Protein AF-X0TW97-F1 (afdb_monomer)

Secondary structure (DSSP, 8-state):
----HHHHHHHHHHHHHHHHHHTT-TTTHHHHHHHHHHHS-HHHHHHHHHHHHHHHHHHHHHHHGGG--HHHHHHHHHHHHHHHHHHHHHHHHS-HHHHHHHHHHHHHHHHHHHHHHHHHHHTT--

pLDDT: mean 83.31, std 9.29, range [46.22, 94.56]

InterPro domains:
  IPR002781 Transmembrane protein TauE-like, transmembrane domain [PF01925] (13-117)

Solvent-accessible surface area (backbone atoms only — not comparable to full-atom values): 7123 Å² total; per-residue (Å²): 132,86,75,49,74,68,45,54,51,48,52,52,53,39,52,53,46,53,48,46,39,72,74,68,47,80,70,44,63,72,54,41,54,56,54,37,43,73,66,29,61,40,62,57,25,54,61,57,48,50,59,52,52,50,50,46,50,50,50,51,48,65,76,47,51,92,77,58,60,63,70,58,56,60,65,46,44,77,64,46,50,58,52,52,53,51,50,48,55,52,59,67,74,49,55,58,68,61,46,36,51,51,49,51,51,51,52,52,50,50,50,51,49,50,54,50,49,54,58,52,54,59,65,76,79,108

Radius of gyration: 17.3 Å; Cα contacts (8 Å, |Δi|>4): 55; chains: 1; bounding box: 39×46×39 Å

Mean predicted aligned error: 7.56 Å

Sequence (126 aa):
MDLDTVQIIQVTIAAILVGFSKTGVTGLGLIIVPLMASAFPAKASTGVLLPMLLFADLFAVGRYRRYTQWRLLGRLFPWVVPGIVLGYFALWRLPSERLAWLLAVMVLGLVVLRVVMARAGERIEA

Foldseek 3Di:
DPQPPLLVVLVVVLLVLLLVCLVPPPPSVLVSQVSLCVSDQLLVSVVSVVVSNVVSVVVVCVVVVVPDDVVVVVVCVVVVVVVVVVVVVVSVPDDSVVSSVVSVVVSVVVVVVVVVVVVVVVVVVD

Structure (mmCIF, N/CA/C/O backbone):
data_AF-X0TW97-F1
#
_entry.id   AF-X0TW97-F1
#
loop_
_atom_site.group_PDB
_atom_site.id
_atom_site.type_symbol
_atom_site.label_atom_id
_atom_site.label_alt_id
_atom_site.label_comp_id
_atom_site.label_asym_id
_atom_site.label_entity_id
_atom_site.label_seq_id
_atom_site.pdbx_PDB_ins_code
_atom_site.Cartn_x
_atom_site.Cartn_y
_atom_site.Cartn_z
_atom_site.occupancy
_atom_site.B_iso_or_equiv
_atom_site.auth_seq_id
_atom_site.auth_comp_id
_atom_site.auth_asym_id
_atom_site.auth_atom_id
_atom_site.pdbx_PDB_model_num
ATOM 1 N N . MET A 1 1 ? 4.590 -21.187 -14.712 1.00 49.09 1 MET A N 1
ATOM 2 C CA . MET A 1 1 ? 5.052 -19.984 -13.996 1.00 49.09 1 MET A CA 1
ATOM 3 C C . MET A 1 1 ? 6.032 -20.482 -12.965 1.00 49.09 1 MET A C 1
ATOM 5 O O . MET A 1 1 ? 5.595 -20.940 -11.917 1.00 49.09 1 MET A O 1
ATOM 9 N N . ASP A 1 2 ? 7.317 -20.491 -13.300 1.00 52.44 2 ASP A N 1
ATOM 10 C CA . ASP A 1 2 ? 8.354 -20.835 -12.333 1.00 52.44 2 ASP A CA 1
ATOM 11 C C . ASP A 1 2 ? 8.528 -19.615 -11.432 1.00 52.44 2 ASP A C 1
ATOM 13 O O . ASP A 1 2 ? 9.186 -18.642 -11.796 1.00 52.44 2 ASP A O 1
ATOM 17 N N . LEU A 1 3 ? 7.795 -19.604 -10.317 1.00 63.03 3 LEU A N 1
ATOM 18 C CA . LEU A 1 3 ? 7.977 -18.593 -9.285 1.00 63.03 3 LEU A CA 1
ATOM 19 C C . LEU A 1 3 ? 9.346 -18.845 -8.668 1.00 63.03 3 LEU A C 1
ATOM 21 O O . LEU A 1 3 ? 9.548 -19.841 -7.974 1.00 63.03 3 LEU A O 1
ATOM 25 N N . ASP A 1 4 ? 10.280 -17.949 -8.957 1.00 79.81 4 ASP A N 1
ATOM 26 C CA . ASP A 1 4 ? 11.603 -17.994 -8.361 1.00 79.81 4 ASP A CA 1
ATOM 27 C C . ASP A 1 4 ? 11.494 -17.846 -6.832 1.00 79.81 4 ASP A C 1
ATOM 29 O O . ASP A 1 4 ? 10.587 -17.188 -6.308 1.00 79.81 4 ASP A O 1
ATOM 33 N N . THR A 1 5 ? 12.426 -18.447 -6.094 1.00 83.06 5 THR A N 1
ATOM 34 C CA . THR A 1 5 ? 12.405 -18.467 -4.618 1.00 83.06 5 THR A CA 1
ATOM 35 C C . THR A 1 5 ? 12.378 -17.041 -4.055 1.00 83.06 5 THR A C 1
ATOM 37 O O . THR A 1 5 ? 11.709 -16.758 -3.058 1.00 83.06 5 THR A O 1
ATOM 40 N N . VAL A 1 6 ? 13.034 -16.110 -4.754 1.00 82.81 6 VAL A N 1
ATOM 41 C CA . VAL A 1 6 ? 13.051 -14.678 -4.437 1.00 82.81 6 VAL A CA 1
ATOM 42 C C . VAL A 1 6 ? 11.652 -14.057 -4.505 1.00 82.81 6 VAL A C 1
ATOM 44 O O . VAL A 1 6 ? 11.273 -13.313 -3.600 1.00 82.81 6 VAL A O 1
ATOM 47 N N . GLN A 1 7 ? 10.847 -14.397 -5.516 1.00 82.75 7 GLN A N 1
ATOM 48 C CA . GLN A 1 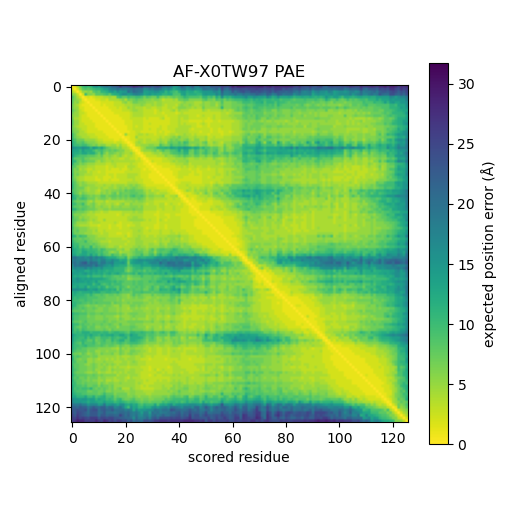7 ? 9.490 -13.859 -5.669 1.00 82.75 7 GLN A CA 1
ATOM 49 C C . GLN A 1 7 ? 8.567 -14.341 -4.548 1.00 82.75 7 GLN A C 1
ATOM 51 O O . GLN A 1 7 ? 7.780 -13.560 -4.015 1.00 82.75 7 GLN A O 1
ATOM 56 N N . ILE A 1 8 ? 8.689 -15.607 -4.139 1.00 86.19 8 ILE A N 1
ATOM 57 C CA . ILE A 1 8 ? 7.903 -16.167 -3.029 1.00 86.19 8 ILE A CA 1
ATOM 58 C C . ILE A 1 8 ? 8.215 -15.427 -1.725 1.00 86.19 8 ILE A C 1
ATOM 60 O O . ILE A 1 8 ? 7.299 -15.062 -0.983 1.00 86.19 8 ILE A O 1
ATOM 64 N N . ILE A 1 9 ? 9.496 -15.153 -1.466 1.00 87.44 9 ILE A N 1
ATOM 65 C CA . ILE A 1 9 ? 9.924 -14.387 -0.291 1.00 87.44 9 ILE A CA 1
ATOM 66 C C . ILE A 1 9 ? 9.353 -12.964 -0.346 1.00 87.44 9 ILE A C 1
ATOM 68 O O . ILE A 1 9 ? 8.755 -12.510 0.630 1.00 87.44 9 ILE A O 1
ATOM 72 N N . GLN A 1 10 ? 9.462 -12.280 -1.489 1.00 86.12 10 GLN A N 1
ATOM 73 C CA . GLN A 1 10 ? 8.932 -10.923 -1.672 1.00 86.12 10 GLN A CA 1
ATOM 74 C C . GLN A 1 10 ? 7.416 -10.856 -1.443 1.00 86.12 10 GLN A C 1
ATOM 76 O O . GLN A 1 10 ? 6.950 -9.994 -0.697 1.00 86.12 10 GLN A O 1
ATOM 81 N N . VAL A 1 11 ? 6.650 -11.789 -2.018 1.00 88.00 11 VAL A N 1
ATOM 82 C CA . VAL A 1 11 ? 5.189 -11.862 -1.846 1.00 88.00 11 VAL A CA 1
ATOM 83 C C . VAL A 1 11 ? 4.814 -12.162 -0.399 1.00 88.00 11 VAL A C 1
ATOM 85 O O . VAL A 1 11 ? 3.881 -11.560 0.128 1.00 88.00 11 VAL A O 1
ATOM 88 N N . THR A 1 12 ? 5.543 -13.058 0.267 1.00 88.06 12 THR A N 1
ATOM 89 C CA . THR A 1 12 ? 5.283 -13.407 1.672 1.00 88.06 12 THR A CA 1
ATOM 90 C C . THR A 1 12 ? 5.525 -12.211 2.590 1.00 88.06 12 THR A C 1
ATOM 92 O O . THR A 1 12 ? 4.689 -11.896 3.437 1.00 88.06 12 THR A O 1
ATOM 95 N N . ILE A 1 13 ? 6.629 -11.486 2.387 1.00 90.06 13 ILE A N 1
ATOM 96 C CA . ILE A 1 13 ? 6.919 -10.251 3.125 1.00 90.06 13 ILE A CA 1
ATOM 97 C C . ILE A 1 13 ? 5.835 -9.206 2.847 1.00 90.06 13 ILE A C 1
ATOM 99 O O . ILE A 1 13 ? 5.302 -8.610 3.784 1.00 90.06 13 ILE A O 1
ATOM 103 N N . ALA A 1 14 ? 5.452 -9.020 1.581 1.00 89.12 14 ALA A N 1
ATOM 104 C CA . ALA A 1 14 ? 4.378 -8.107 1.212 1.00 89.12 14 ALA A CA 1
ATOM 105 C C . ALA A 1 14 ? 3.046 -8.481 1.887 1.00 89.12 14 ALA A C 1
ATOM 107 O O . ALA A 1 14 ? 2.364 -7.590 2.384 1.00 89.12 14 ALA A O 1
ATOM 108 N N . ALA A 1 15 ? 2.714 -9.772 1.998 1.00 87.88 15 ALA A N 1
ATOM 109 C CA . ALA A 1 15 ? 1.518 -10.266 2.689 1.00 87.88 15 ALA A CA 1
ATOM 110 C C . ALA A 1 15 ? 1.458 -9.832 4.145 1.00 87.88 15 ALA A C 1
ATOM 112 O O . ALA A 1 15 ? 0.450 -9.296 4.613 1.00 87.88 15 ALA A O 1
ATOM 113 N N . ILE A 1 16 ? 2.567 -10.038 4.847 1.00 87.88 16 ILE A N 1
ATOM 114 C CA . ILE A 1 16 ? 2.696 -9.683 6.252 1.00 87.88 16 ILE A CA 1
ATOM 115 C C . ILE A 1 16 ? 2.568 -8.163 6.406 1.00 87.88 16 ILE A C 1
ATOM 117 O O . ILE A 1 16 ? 1.772 -7.686 7.218 1.00 87.88 16 ILE A O 1
ATOM 121 N N . LEU A 1 17 ? 3.28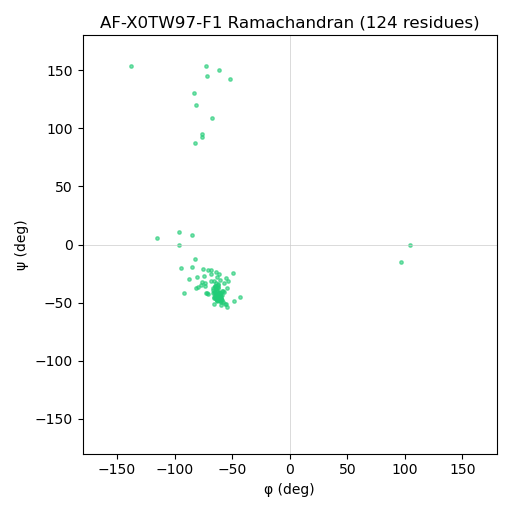2 -7.394 5.579 1.00 88.31 17 LEU A N 1
ATOM 122 C CA . LEU A 1 17 ? 3.237 -5.932 5.601 1.00 88.31 17 LEU A CA 1
ATOM 123 C C . LEU A 1 17 ? 1.845 -5.376 5.271 1.00 88.31 17 LEU A C 1
ATOM 125 O O . LEU A 1 17 ? 1.425 -4.401 5.892 1.00 88.31 17 LEU A O 1
ATOM 129 N N . VAL A 1 18 ? 1.108 -5.986 4.338 1.00 88.31 18 VAL A N 1
ATOM 130 C CA . VAL A 1 18 ? -0.281 -5.607 4.031 1.00 88.31 18 VAL A CA 1
ATOM 131 C C . VAL A 1 18 ? -1.177 -5.802 5.252 1.00 88.31 18 VAL A C 1
ATOM 133 O O . VAL A 1 18 ? -1.953 -4.902 5.581 1.00 88.31 18 VAL A O 1
ATOM 136 N N . GLY A 1 19 ? -1.024 -6.919 5.970 1.00 85.19 19 GLY A N 1
ATOM 137 C CA . GLY A 1 19 ? -1.715 -7.150 7.239 1.00 85.19 19 GLY A CA 1
ATOM 138 C C . GLY A 1 19 ? -1.452 -6.027 8.248 1.00 85.19 19 GLY A C 1
ATOM 139 O O . GLY A 1 19 ? -2.397 -5.408 8.739 1.00 85.19 19 GLY A O 1
ATOM 140 N N . PHE A 1 20 ? -0.180 -5.685 8.481 1.00 86.31 20 PHE A N 1
ATOM 141 C CA . PHE A 1 20 ? 0.203 -4.578 9.370 1.00 86.31 20 PHE A CA 1
ATOM 142 C C . PHE A 1 20 ? -0.299 -3.206 8.891 1.00 86.31 20 PHE A C 1
ATOM 144 O O . PHE A 1 20 ? -0.684 -2.355 9.698 1.00 86.31 20 PHE A O 1
ATOM 151 N N . SER A 1 21 ? -0.350 -2.979 7.577 1.00 85.69 21 SER A N 1
ATOM 152 C CA . SER A 1 21 ? -0.869 -1.730 7.013 1.00 85.69 21 SER A CA 1
ATOM 153 C C . SER A 1 21 ? -2.349 -1.528 7.344 1.00 85.69 21 SER A C 1
ATOM 155 O O . SER A 1 21 ? -2.803 -0.386 7.420 1.00 85.69 21 SER A O 1
ATOM 157 N N . LYS A 1 22 ? -3.107 -2.614 7.549 1.00 81.69 22 LYS A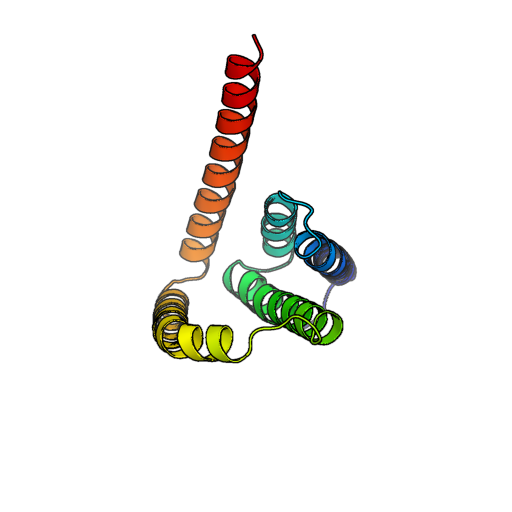 N 1
ATOM 158 C CA . LYS A 1 22 ? -4.519 -2.573 7.950 1.00 81.69 22 LYS A CA 1
ATOM 159 C C . LYS A 1 22 ? -4.729 -2.443 9.459 1.00 81.69 22 LYS A C 1
ATOM 161 O O . LYS A 1 22 ? -5.793 -1.980 9.864 1.00 81.69 22 LYS A O 1
ATOM 166 N N . THR A 1 23 ? -3.731 -2.765 10.286 1.00 78.75 23 THR A N 1
ATOM 167 C CA . THR A 1 23 ? -3.802 -2.637 11.756 1.00 78.75 23 THR A CA 1
ATOM 168 C C . THR A 1 23 ? -3.451 -1.236 12.274 1.00 78.75 23 THR A C 1
ATOM 170 O O . THR A 1 23 ? -3.337 -1.049 13.480 1.00 78.75 23 THR A O 1
ATOM 173 N N . GLY A 1 24 ? -3.291 -0.243 11.390 1.00 70.00 24 GLY A N 1
ATOM 174 C CA . GLY A 1 24 ? -3.074 1.162 11.765 1.00 70.00 24 GLY A CA 1
ATOM 175 C C . GLY A 1 24 ? -1.640 1.665 11.596 1.00 70.00 24 GLY A C 1
ATOM 176 O O . GLY A 1 24 ? -1.383 2.844 11.831 1.00 70.00 24 GLY A O 1
ATOM 177 N N . VAL A 1 25 ? -0.708 0.820 11.135 1.00 79.50 25 VAL A N 1
ATOM 178 C CA . VAL A 1 25 ? 0.657 1.261 10.815 1.00 79.50 25 VAL A CA 1
ATOM 179 C C . VAL A 1 25 ? 0.636 2.011 9.484 1.00 79.50 25 VAL A C 1
ATOM 181 O O . VAL A 1 25 ? 0.669 1.424 8.400 1.00 79.50 25 VAL A O 1
ATOM 184 N N . THR A 1 26 ? 0.538 3.338 9.556 1.00 73.62 26 THR A N 1
ATOM 185 C CA . THR A 1 26 ? 0.509 4.168 8.347 1.00 73.62 26 THR A CA 1
ATOM 186 C C . THR A 1 26 ? 1.883 4.204 7.672 1.00 73.62 26 THR A C 1
ATOM 188 O O . THR A 1 26 ? 2.917 4.213 8.330 1.00 73.62 26 THR A O 1
ATOM 191 N N . GLY A 1 27 ? 1.909 4.251 6.338 1.00 76.25 27 GLY A N 1
ATOM 192 C CA . GLY A 1 27 ? 3.151 4.370 5.561 1.00 76.25 27 GLY A CA 1
ATOM 193 C C . GLY A 1 27 ? 3.725 3.055 5.029 1.00 76.25 27 GLY A C 1
ATOM 194 O O . GLY A 1 27 ? 4.491 3.108 4.074 1.00 76.25 27 GLY A O 1
ATOM 195 N N . LEU A 1 28 ? 3.286 1.890 5.519 1.00 85.00 28 LEU A N 1
ATOM 196 C CA . LEU A 1 28 ? 3.737 0.593 4.986 1.00 85.00 28 LEU A CA 1
ATOM 197 C C . LEU A 1 28 ? 3.407 0.400 3.498 1.00 85.00 28 LEU A C 1
ATOM 199 O O . LEU A 1 28 ? 4.186 -0.210 2.768 1.00 85.00 28 LEU A O 1
ATOM 203 N N . GLY A 1 29 ? 2.312 0.995 3.015 1.00 82.25 29 GLY A N 1
ATOM 204 C CA . GLY A 1 29 ? 1.956 1.001 1.591 1.00 82.25 29 GLY A CA 1
ATOM 205 C C . GLY A 1 29 ? 3.051 1.557 0.667 1.00 82.25 29 GLY A C 1
ATOM 206 O O . GLY A 1 29 ? 3.172 1.097 -0.465 1.00 82.25 29 GLY A O 1
ATOM 207 N N . LEU A 1 30 ? 3.895 2.478 1.154 1.00 83.81 30 LEU A N 1
ATOM 208 C CA . LEU A 1 30 ? 5.026 3.023 0.387 1.00 83.81 30 LEU A CA 1
ATOM 209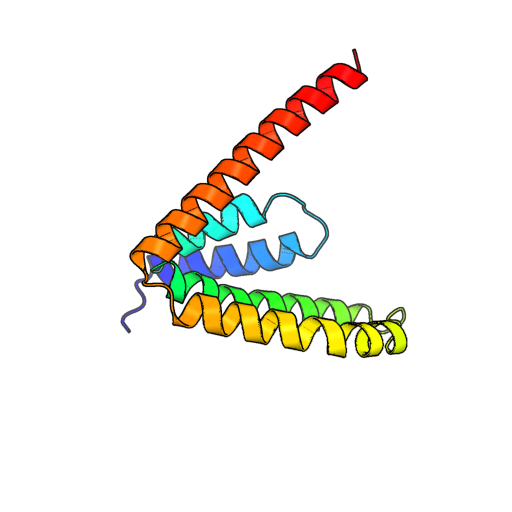 C C . LEU A 1 30 ? 6.132 2.000 0.140 1.00 83.81 30 LEU A C 1
ATOM 211 O O . LEU A 1 30 ? 6.878 2.144 -0.820 1.00 83.81 30 LEU A O 1
ATOM 215 N N . ILE A 1 31 ? 6.240 0.990 1.001 1.00 87.19 31 ILE A N 1
ATOM 216 C CA . ILE A 1 31 ? 7.233 -0.082 0.891 1.00 87.19 31 ILE A CA 1
ATOM 217 C C . ILE A 1 31 ? 6.644 -1.248 0.091 1.00 87.19 31 ILE A C 1
ATOM 219 O O . ILE A 1 31 ? 7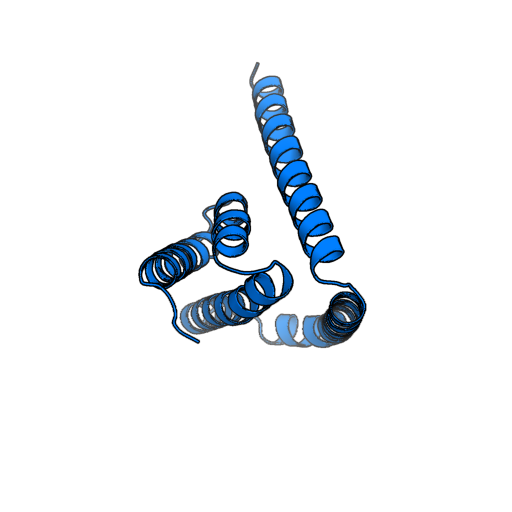.303 -1.798 -0.787 1.00 87.19 31 ILE A O 1
ATOM 223 N N . ILE A 1 32 ? 5.378 -1.588 0.352 1.00 88.62 32 ILE A N 1
ATOM 224 C CA . ILE A 1 32 ? 4.678 -2.715 -0.280 1.00 88.62 32 ILE A CA 1
ATOM 225 C C . ILE A 1 32 ? 4.583 -2.540 -1.803 1.00 88.62 32 ILE A C 1
ATOM 227 O O . ILE A 1 32 ? 4.829 -3.490 -2.546 1.00 88.62 32 ILE A O 1
ATOM 231 N N . VAL A 1 33 ? 4.232 -1.339 -2.279 1.00 86.31 33 VAL A N 1
ATOM 232 C CA . VAL A 1 33 ? 3.987 -1.100 -3.712 1.00 86.31 33 VAL A CA 1
ATOM 233 C C . VAL A 1 33 ? 5.264 -1.268 -4.555 1.00 86.31 33 VAL A C 1
ATOM 235 O O . VAL A 1 33 ? 5.223 -2.047 -5.509 1.00 86.31 33 VAL A O 1
ATOM 238 N N . PRO A 1 34 ? 6.411 -0.639 -4.223 1.00 86.62 34 PRO A N 1
ATOM 239 C CA . PRO A 1 34 ? 7.670 -0.868 -4.937 1.00 86.62 34 PRO A CA 1
ATOM 240 C C . PRO A 1 34 ? 8.194 -2.297 -4.809 1.00 86.62 34 PRO A C 1
ATOM 242 O O . PRO A 1 34 ? 8.692 -2.840 -5.790 1.00 86.62 34 PRO A O 1
ATOM 245 N N . LEU A 1 35 ? 8.054 -2.922 -3.632 1.00 87.62 35 LEU A N 1
ATOM 246 C CA . LEU A 1 35 ? 8.486 -4.305 -3.406 1.00 87.62 35 LEU A CA 1
ATOM 247 C C . LEU A 1 35 ? 7.751 -5.285 -4.330 1.00 87.62 35 LEU A C 1
ATOM 249 O O . LEU A 1 35 ? 8.356 -6.184 -4.902 1.00 87.62 35 LEU A O 1
ATOM 253 N N . MET A 1 36 ? 6.446 -5.099 -4.517 1.00 87.31 36 MET A N 1
ATOM 254 C CA . MET A 1 36 ? 5.669 -5.939 -5.429 1.00 87.31 36 MET A CA 1
ATOM 255 C C . MET A 1 36 ? 5.910 -5.582 -6.900 1.00 87.31 36 MET A C 1
ATOM 257 O O . MET A 1 36 ? 5.855 -6.455 -7.762 1.00 87.31 36 MET A O 1
ATOM 261 N N . ALA A 1 37 ? 6.176 -4.308 -7.206 1.00 85.75 37 ALA A N 1
ATOM 262 C CA . ALA A 1 37 ? 6.521 -3.861 -8.557 1.00 85.75 37 ALA A CA 1
ATOM 263 C C . ALA A 1 37 ? 7.923 -4.311 -9.016 1.00 85.75 37 ALA A C 1
ATOM 265 O O . ALA A 1 37 ? 8.161 -4.378 -10.218 1.00 85.75 37 ALA A O 1
ATOM 266 N N . SER A 1 38 ? 8.841 -4.627 -8.094 1.00 83.38 38 SER A N 1
ATOM 267 C CA . SER A 1 38 ? 10.130 -5.245 -8.435 1.00 83.38 38 SER A CA 1
ATOM 268 C C . SER A 1 38 ? 10.016 -6.755 -8.663 1.00 83.38 38 SER A C 1
ATOM 270 O O . SER A 1 38 ? 10.783 -7.307 -9.447 1.00 83.38 38 SER A O 1
ATOM 272 N N . ALA A 1 39 ? 9.041 -7.412 -8.026 1.00 82.75 39 ALA A N 1
ATOM 273 C CA . ALA A 1 39 ? 8.764 -8.838 -8.193 1.00 82.75 39 ALA A CA 1
ATOM 274 C C . ALA A 1 39 ? 7.969 -9.153 -9.476 1.00 82.75 39 ALA A C 1
ATOM 276 O O . ALA A 1 39 ? 8.196 -10.179 -10.117 1.00 82.75 39 ALA A O 1
ATOM 277 N N . PHE A 1 40 ? 7.031 -8.276 -9.856 1.00 83.12 40 PHE A N 1
ATOM 278 C CA . PHE A 1 40 ? 6.125 -8.476 -10.990 1.00 83.12 40 PHE A CA 1
ATOM 279 C C . PHE A 1 40 ? 5.951 -7.202 -11.823 1.00 83.12 40 PHE A C 1
ATOM 281 O O . PHE A 1 40 ? 5.974 -6.100 -11.272 1.00 83.12 40 PHE A O 1
ATOM 288 N N . PRO A 1 41 ? 5.628 -7.321 -13.128 1.00 82.00 41 PRO A N 1
ATOM 289 C CA . PRO A 1 41 ? 5.172 -6.184 -13.921 1.00 82.00 41 PRO A CA 1
ATOM 290 C C . PRO A 1 41 ? 4.016 -5.454 -13.227 1.00 82.00 41 PRO A C 1
ATOM 292 O O . PRO A 1 41 ? 3.127 -6.098 -12.671 1.00 82.00 41 PRO A O 1
ATOM 295 N N . ALA A 1 42 ? 3.980 -4.122 -13.318 1.00 79.62 42 ALA A N 1
ATOM 296 C CA . ALA A 1 42 ? 3.019 -3.257 -12.620 1.00 79.62 42 ALA A CA 1
ATOM 297 C C . ALA A 1 42 ? 1.566 -3.772 -12.635 1.00 79.62 42 ALA A C 1
ATOM 299 O O . ALA A 1 42 ? 0.906 -3.824 -11.598 1.00 79.62 42 ALA A O 1
ATOM 300 N N . LYS A 1 43 ? 1.085 -4.222 -13.801 1.00 80.88 43 LYS A N 1
ATOM 301 C CA . LYS A 1 43 ? -0.281 -4.742 -13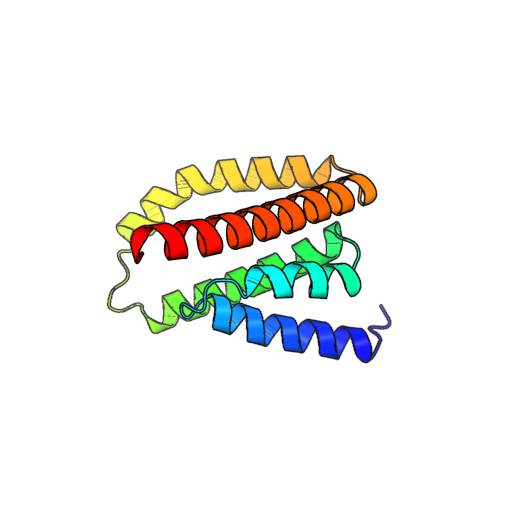.970 1.00 80.88 43 LYS A CA 1
ATOM 302 C C . LYS A 1 43 ? -0.525 -6.038 -13.191 1.00 80.88 43 LYS A C 1
ATOM 304 O O . LYS A 1 43 ? -1.580 -6.192 -12.582 1.00 80.88 43 LYS A O 1
ATOM 309 N N . ALA A 1 44 ? 0.450 -6.946 -13.187 1.00 84.06 44 ALA A N 1
ATOM 310 C CA . ALA A 1 44 ? 0.384 -8.200 -12.440 1.00 84.06 44 ALA A CA 1
ATOM 311 C C . ALA A 1 44 ? 0.543 -7.962 -10.929 1.00 84.06 44 ALA A C 1
ATOM 313 O O . ALA A 1 44 ? -0.227 -8.509 -10.146 1.00 84.06 44 ALA A O 1
ATOM 314 N N . SER A 1 45 ? 1.460 -7.074 -10.531 1.00 84.31 45 SER A N 1
ATOM 315 C CA . SER A 1 45 ? 1.673 -6.658 -9.138 1.00 84.31 45 SER A CA 1
ATOM 316 C C . SER A 1 45 ? 0.378 -6.150 -8.490 1.00 84.31 45 SER A C 1
ATOM 318 O O . SER A 1 45 ? -0.064 -6.695 -7.477 1.00 84.31 45 SER A O 1
ATOM 320 N N . THR A 1 46 ? -0.304 -5.180 -9.118 1.00 84.94 46 THR A N 1
ATOM 321 C CA . THR A 1 46 ? -1.594 -4.673 -8.617 1.00 84.94 46 THR A CA 1
ATOM 322 C C . THR A 1 46 ? -2.672 -5.762 -8.601 1.00 84.94 46 THR A C 1
ATOM 324 O O . THR A 1 46 ? -3.467 -5.824 -7.665 1.00 84.94 46 THR A O 1
ATOM 327 N N . GLY A 1 47 ? -2.674 -6.652 -9.599 1.00 85.94 47 GLY A N 1
ATOM 328 C CA . GLY A 1 47 ? -3.603 -7.780 -9.675 1.00 85.94 47 GLY A CA 1
ATOM 329 C C . GLY A 1 47 ? -3.468 -8.779 -8.522 1.00 85.94 47 GLY A C 1
ATOM 330 O O . GLY A 1 47 ? -4.480 -9.312 -8.083 1.00 85.94 47 GLY A O 1
ATOM 331 N N . VAL A 1 48 ? -2.257 -9.001 -7.998 1.00 87.94 48 VAL A N 1
ATOM 332 C CA . VAL A 1 48 ? -2.010 -9.867 -6.826 1.00 87.94 48 VAL A CA 1
ATOM 333 C C . VAL A 1 48 ? -2.284 -9.128 -5.510 1.00 87.94 48 VAL A C 1
ATOM 335 O O . VAL A 1 48 ? -2.839 -9.700 -4.571 1.00 87.94 48 VAL A O 1
ATOM 338 N N . LEU A 1 49 ? -1.942 -7.840 -5.446 1.00 88.31 49 LEU A N 1
ATOM 339 C CA . LEU A 1 49 ? -2.158 -6.991 -4.272 1.00 88.31 49 LEU A CA 1
ATOM 340 C C . LEU A 1 49 ? -3.639 -6.804 -3.928 1.00 88.31 49 LEU A C 1
ATOM 342 O O . LEU A 1 49 ? -3.997 -6.812 -2.753 1.00 88.31 49 LEU A O 1
ATOM 346 N N . LEU A 1 50 ? -4.507 -6.643 -4.930 1.00 89.44 50 LEU A N 1
ATOM 347 C CA . LEU A 1 50 ? -5.935 -6.399 -4.711 1.00 89.44 50 LEU A CA 1
ATOM 348 C C . LEU A 1 50 ? -6.636 -7.534 -3.931 1.00 89.44 50 LEU A C 1
ATOM 350 O O . LEU A 1 50 ? -7.249 -7.233 -2.905 1.00 89.44 50 LEU A O 1
ATOM 354 N N . PRO A 1 51 ? -6.536 -8.823 -4.322 1.00 89.69 51 PRO A N 1
ATOM 355 C CA . PRO A 1 51 ? -7.064 -9.937 -3.535 1.00 89.69 51 PRO A CA 1
ATOM 356 C C . PRO A 1 51 ? -6.495 -9.995 -2.119 1.00 89.69 51 PRO A C 1
ATOM 358 O O . PRO A 1 51 ? -7.236 -10.236 -1.174 1.00 89.69 51 PRO A O 1
ATOM 361 N N . MET A 1 52 ? -5.195 -9.745 -1.958 1.00 89.50 52 MET A N 1
ATOM 362 C CA . MET A 1 52 ? -4.539 -9.747 -0.651 1.00 89.50 52 MET A CA 1
ATOM 363 C C . MET A 1 52 ? -5.112 -8.663 0.275 1.00 89.50 52 MET A C 1
ATOM 365 O O . MET A 1 52 ? -5.427 -8.940 1.432 1.00 89.50 52 MET A O 1
ATOM 369 N N . LEU A 1 53 ? -5.304 -7.448 -0.246 1.00 88.00 53 LEU A N 1
ATOM 370 C CA . LEU A 1 53 ? -5.940 -6.342 0.474 1.00 88.00 53 LEU A CA 1
ATOM 371 C C . LEU A 1 53 ? -7.392 -6.672 0.836 1.00 88.00 53 LEU A C 1
ATOM 373 O O . LEU A 1 53 ? -7.797 -6.471 1.978 1.00 88.00 53 LEU A O 1
ATOM 377 N N . LEU A 1 54 ? -8.151 -7.245 -0.102 1.00 89.50 54 LEU A N 1
ATOM 378 C CA . LEU A 1 54 ? -9.524 -7.690 0.142 1.00 89.50 54 LEU A CA 1
ATOM 379 C C . LEU A 1 54 ? -9.590 -8.760 1.236 1.00 89.50 54 LEU A C 1
ATOM 381 O O . LEU A 1 54 ? -10.451 -8.690 2.107 1.00 89.50 54 LEU A O 1
ATOM 385 N N . PHE A 1 55 ? -8.674 -9.729 1.235 1.00 90.38 55 PHE A N 1
ATOM 386 C CA . PHE A 1 55 ? -8.592 -10.737 2.292 1.00 90.38 55 PHE A CA 1
ATOM 387 C C . PHE A 1 55 ? -8.287 -10.115 3.656 1.00 90.38 55 PHE A C 1
ATOM 389 O O . PHE A 1 55 ? -8.933 -10.470 4.644 1.00 90.38 55 PHE A O 1
ATOM 396 N N . ALA A 1 56 ? -7.354 -9.160 3.718 1.00 87.12 56 ALA A N 1
ATOM 397 C CA . ALA A 1 56 ? -7.062 -8.423 4.945 1.00 87.12 56 ALA A CA 1
ATOM 398 C C . ALA A 1 56 ? -8.292 -7.642 5.445 1.00 87.12 56 ALA A C 1
ATOM 400 O O . ALA A 1 56 ? -8.595 -7.657 6.641 1.00 87.12 56 ALA A O 1
ATOM 401 N N . ASP A 1 57 ? -9.051 -7.027 4.535 1.00 87.31 57 ASP A N 1
ATOM 402 C CA . ASP A 1 57 ? -10.299 -6.326 4.846 1.00 87.31 57 ASP A CA 1
ATOM 403 C C . ASP A 1 57 ? -11.384 -7.265 5.370 1.00 87.31 57 ASP A C 1
ATOM 405 O O . ASP A 1 57 ? -12.012 -6.974 6.390 1.00 87.31 57 ASP A O 1
ATOM 409 N N . LEU A 1 58 ? -11.582 -8.414 4.720 1.00 87.31 58 LEU A N 1
ATOM 410 C CA . LEU A 1 58 ? -12.540 -9.429 5.155 1.00 87.31 58 LEU A CA 1
ATOM 411 C C . LEU A 1 58 ? -12.188 -9.974 6.539 1.00 87.31 58 LEU A C 1
ATOM 413 O O . LEU A 1 58 ? -13.077 -10.133 7.377 1.00 87.31 58 LEU A O 1
ATOM 417 N N . PHE A 1 59 ? -10.903 -10.215 6.809 1.00 85.94 59 PHE A N 1
ATOM 418 C CA . PHE A 1 59 ? -10.447 -10.649 8.125 1.00 85.94 59 PHE A CA 1
ATOM 419 C C . PHE A 1 59 ? -10.703 -9.575 9.191 1.00 85.94 59 PHE A C 1
ATOM 421 O O . PHE A 1 59 ? -11.236 -9.879 10.262 1.00 85.94 59 PHE A O 1
ATOM 428 N N . ALA A 1 60 ? -10.399 -8.309 8.884 1.00 82.56 60 ALA A N 1
ATOM 429 C CA . ALA A 1 60 ? -10.662 -7.186 9.777 1.00 82.56 60 ALA A CA 1
ATOM 430 C C . ALA A 1 60 ? -12.164 -7.053 10.088 1.00 82.56 60 ALA A C 1
ATOM 432 O O . ALA A 1 60 ? -12.553 -6.995 11.255 1.00 82.56 60 ALA A O 1
ATOM 433 N N . VAL A 1 61 ? -13.027 -7.088 9.069 1.00 82.31 61 VAL A N 1
ATOM 434 C CA . VAL A 1 61 ? -14.488 -7.038 9.240 1.00 82.31 61 VAL A CA 1
ATOM 435 C C . VAL A 1 61 ? -14.994 -8.253 10.021 1.00 82.31 61 VAL A C 1
ATOM 437 O O . VAL A 1 61 ? -15.784 -8.101 10.952 1.00 82.31 61 VAL A O 1
ATOM 440 N N . GLY A 1 62 ? -14.504 -9.455 9.708 1.00 82.38 62 GLY A N 1
ATOM 441 C CA . GLY A 1 62 ? -14.876 -10.689 10.399 1.00 82.38 62 GLY A CA 1
ATOM 442 C C . GLY A 1 62 ? -14.532 -10.662 11.890 1.00 82.38 62 GLY A C 1
ATOM 443 O O . GLY A 1 62 ? -15.353 -11.057 12.724 1.00 82.38 62 GLY A O 1
ATOM 444 N N . ARG A 1 63 ? -13.351 -10.139 12.248 1.00 81.62 63 ARG A N 1
ATOM 445 C CA . ARG A 1 63 ? -12.894 -10.028 13.642 1.00 81.62 63 ARG A CA 1
ATOM 446 C C . ARG A 1 63 ? -13.614 -8.925 14.421 1.00 81.62 63 ARG A C 1
ATOM 448 O O . ARG A 1 63 ? -13.879 -9.117 15.610 1.00 81.62 63 ARG A O 1
ATOM 455 N N . TYR A 1 64 ? -13.949 -7.811 13.768 1.00 75.38 64 TYR A N 1
ATOM 456 C CA . TYR A 1 64 ? -14.629 -6.653 14.370 1.00 75.38 64 TYR A CA 1
ATOM 457 C C . TYR A 1 64 ? -16.154 -6.641 14.174 1.00 75.38 64 TYR A C 1
ATOM 459 O O . TYR A 1 64 ? -16.809 -5.665 14.544 1.00 75.38 64 TYR A O 1
ATOM 467 N N . ARG A 1 65 ? -16.743 -7.746 13.693 1.00 73.06 65 ARG A N 1
ATOM 468 C CA . ARG A 1 65 ? -18.171 -7.876 13.337 1.00 73.06 65 ARG A CA 1
ATOM 469 C C . ARG A 1 65 ? -19.177 -7.382 14.384 1.00 73.06 65 ARG A C 1
ATOM 471 O O . ARG A 1 65 ? -20.298 -7.037 14.030 1.00 73.06 65 ARG A O 1
ATOM 478 N N . ARG A 1 66 ? -18.800 -7.349 15.672 1.00 69.31 66 ARG A N 1
ATOM 479 C CA . ARG A 1 66 ? -19.658 -6.876 16.777 1.00 69.31 66 ARG A CA 1
ATOM 480 C C . ARG A 1 66 ? -19.938 -5.368 16.746 1.00 69.31 66 ARG A C 1
ATOM 482 O O . ARG A 1 66 ? -20.929 -4.952 17.329 1.00 69.31 66 ARG A O 1
ATOM 489 N N . TYR A 1 67 ? -19.101 -4.575 16.078 1.00 70.38 67 TYR A N 1
ATOM 490 C CA . TYR A 1 67 ? -19.240 -3.114 15.982 1.00 70.38 67 TYR A CA 1
ATOM 491 C C . TYR A 1 67 ? -19.504 -2.639 14.542 1.00 70.38 67 TYR A C 1
ATOM 493 O O . TYR A 1 67 ? -19.523 -1.440 14.268 1.00 70.38 67 TYR A O 1
ATOM 501 N N . THR A 1 68 ? -19.694 -3.564 13.596 1.00 69.06 68 THR A N 1
ATOM 502 C CA . THR A 1 68 ? -19.834 -3.235 12.175 1.00 69.06 68 THR A CA 1
ATOM 503 C C . THR A 1 68 ? -21.259 -2.795 11.842 1.00 69.06 68 THR A C 1
ATOM 505 O O . THR A 1 68 ? -22.218 -3.554 11.975 1.00 69.06 68 THR A O 1
ATOM 508 N N . GLN A 1 69 ? -21.404 -1.567 11.344 1.00 79.94 69 GLN A N 1
ATOM 509 C CA . GLN A 1 69 ? -22.676 -1.035 10.855 1.00 79.94 69 GLN A CA 1
ATOM 510 C C . GLN A 1 69 ? -22.938 -1.488 9.409 1.00 79.94 69 GLN A C 1
ATOM 512 O O . GLN A 1 69 ? -22.625 -0.781 8.450 1.00 79.94 69 GLN A O 1
ATOM 517 N N . TRP A 1 70 ? -23.560 -2.656 9.237 1.00 81.06 70 TRP A N 1
ATOM 518 C CA . TRP A 1 70 ? -23.887 -3.236 7.921 1.00 81.06 70 TRP A CA 1
ATOM 519 C C . TRP A 1 70 ? -24.680 -2.297 7.001 1.00 81.06 70 TRP A C 1
ATOM 521 O O . TRP A 1 70 ? -24.484 -2.297 5.786 1.00 81.06 70 TRP A O 1
ATOM 531 N N . ARG A 1 71 ? -25.522 -1.432 7.579 1.00 82.75 71 ARG A N 1
ATOM 532 C CA . ARG A 1 71 ? -26.300 -0.429 6.838 1.00 82.75 71 ARG A CA 1
ATOM 533 C C . ARG A 1 71 ? -25.416 0.628 6.164 1.00 82.75 71 ARG A C 1
ATOM 535 O O . ARG A 1 71 ? -25.736 1.066 5.062 1.00 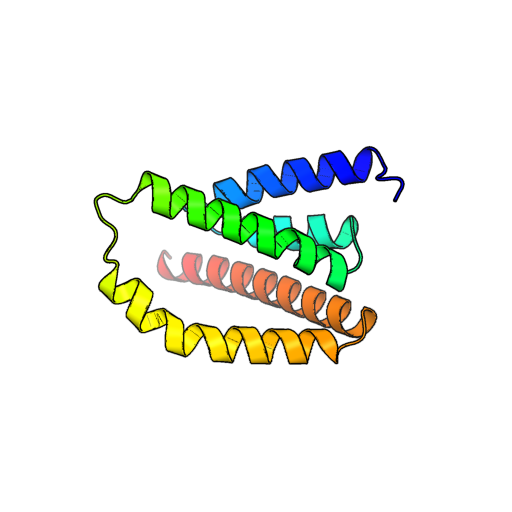82.75 71 ARG A O 1
ATOM 542 N N . LEU A 1 72 ? -24.306 1.020 6.795 1.00 82.00 72 LEU A N 1
ATOM 543 C CA . LEU A 1 72 ? -23.348 1.962 6.209 1.00 82.00 72 LEU A CA 1
ATOM 544 C C . LEU A 1 72 ? -22.581 1.303 5.056 1.00 82.00 72 LEU A C 1
ATOM 546 O O . LEU A 1 72 ? -22.448 1.901 3.991 1.00 82.00 72 LEU A O 1
ATOM 550 N N . LEU A 1 73 ? -22.154 0.051 5.248 1.00 82.50 73 LEU A N 1
ATOM 551 C CA . LEU A 1 73 ? -21.449 -0.734 4.232 1.00 82.50 73 LEU A CA 1
ATOM 552 C C . LEU A 1 73 ? -22.307 -0.920 2.969 1.00 82.50 73 LEU A C 1
ATOM 554 O O . LEU A 1 73 ? -21.851 -0.644 1.861 1.00 82.50 73 LEU A O 1
ATOM 558 N N . GLY A 1 74 ? -23.581 -1.290 3.143 1.00 84.06 74 GLY A N 1
ATOM 559 C CA . GLY A 1 74 ? -24.536 -1.417 2.040 1.00 84.06 74 GLY A CA 1
ATOM 560 C C . GLY A 1 74 ? -24.824 -0.094 1.321 1.00 84.06 74 GLY A C 1
ATOM 561 O O . GLY A 1 74 ? -25.007 -0.090 0.109 1.00 84.06 74 GLY A O 1
ATOM 562 N N . ARG A 1 75 ? -24.806 1.044 2.033 1.00 88.44 75 ARG A N 1
ATOM 563 C CA . ARG A 1 75 ? -25.006 2.376 1.429 1.00 88.44 75 ARG A CA 1
ATOM 564 C C . ARG A 1 75 ? -23.792 2.863 0.632 1.00 88.44 75 ARG A C 1
ATOM 566 O O . ARG A 1 75 ? -23.956 3.647 -0.297 1.00 88.44 75 ARG A O 1
ATOM 573 N N . LEU A 1 76 ? -22.590 2.412 0.984 1.00 85.88 76 LEU A N 1
ATOM 574 C CA . LEU A 1 76 ? -21.360 2.723 0.248 1.00 85.88 76 LEU A CA 1
ATOM 575 C C . LEU A 1 76 ? -21.239 1.901 -1.038 1.00 85.88 76 LEU A C 1
ATOM 577 O O . LEU A 1 76 ? -20.762 2.409 -2.049 1.00 85.88 76 LEU A O 1
ATOM 581 N N . PHE A 1 77 ? -21.719 0.657 -1.017 1.00 86.81 77 PHE A N 1
ATOM 582 C CA . PHE A 1 77 ? -21.642 -0.269 -2.144 1.00 86.81 77 PHE A CA 1
ATOM 583 C C . PHE A 1 77 ? -22.086 0.312 -3.508 1.00 86.81 77 PHE A C 1
ATOM 585 O O . PHE A 1 77 ? -21.307 0.205 -4.457 1.00 86.81 77 PHE A O 1
ATOM 592 N N . PRO A 1 78 ? -23.248 0.990 -3.648 1.00 88.62 78 PRO A N 1
ATOM 593 C CA . PRO A 1 78 ? -23.683 1.542 -4.936 1.00 88.62 78 PRO A CA 1
ATOM 594 C C . PRO A 1 78 ? -22.759 2.631 -5.495 1.00 88.62 78 PRO A C 1
ATOM 596 O O . PRO A 1 78 ? -22.733 2.829 -6.703 1.00 88.62 78 PRO A O 1
ATOM 599 N N . TRP A 1 79 ? -21.980 3.311 -4.652 1.00 90.62 79 TRP A N 1
ATOM 600 C CA . TRP A 1 79 ? -20.993 4.303 -5.091 1.00 90.62 79 TRP A CA 1
ATOM 601 C C . TRP A 1 79 ? -19.634 3.677 -5.412 1.00 90.62 79 TRP A C 1
ATOM 603 O O . TRP A 1 79 ? -18.916 4.156 -6.287 1.00 90.62 79 TRP A O 1
ATOM 613 N N . VAL A 1 80 ? -19.291 2.578 -4.738 1.00 89.75 80 VAL A N 1
ATOM 614 C CA . VAL A 1 80 ? -18.041 1.841 -4.958 1.00 89.75 80 VAL A CA 1
ATOM 615 C C . VAL A 1 80 ? -18.064 1.090 -6.289 1.00 89.75 80 VAL A C 1
ATOM 617 O O . VAL A 1 80 ? -17.070 1.106 -7.013 1.00 89.75 80 VAL A O 1
ATOM 620 N N . VAL A 1 81 ? -19.193 0.465 -6.642 1.00 91.56 81 VAL A N 1
ATOM 621 C CA . VAL A 1 81 ? -19.309 -0.356 -7.861 1.00 91.56 81 VAL A CA 1
ATOM 622 C C . VAL A 1 81 ? -18.943 0.426 -9.135 1.00 91.56 81 VAL A C 1
ATOM 624 O O . VAL A 1 81 ? -18.067 -0.046 -9.862 1.00 91.56 81 VAL A O 1
ATOM 627 N N . PRO A 1 82 ? -19.493 1.629 -9.406 1.00 94.56 82 PRO A N 1
ATOM 628 C CA . PRO A 1 82 ? -19.087 2.432 -10.559 1.00 94.56 82 PRO A CA 1
ATOM 629 C C . PRO A 1 82 ? -17.593 2.767 -10.557 1.00 94.56 82 PRO A C 1
ATOM 631 O O . PRO A 1 82 ? -16.949 2.696 -11.601 1.00 94.56 82 PRO A O 1
ATOM 634 N N . GLY A 1 83 ? -17.023 3.086 -9.390 1.00 91.38 83 GLY A N 1
ATOM 635 C CA . GLY A 1 83 ? -15.599 3.391 -9.252 1.00 91.38 83 GLY A CA 1
ATOM 636 C C . GLY A 1 83 ? -14.704 2.202 -9.603 1.00 91.38 83 GLY A C 1
ATOM 637 O O . GLY A 1 83 ? -13.745 2.357 -10.358 1.00 91.38 83 GLY A O 1
ATOM 638 N N . ILE A 1 84 ? -15.050 1.002 -9.125 1.00 90.81 84 ILE A N 1
ATOM 639 C CA . ILE A 1 84 ? -14.329 -0.236 -9.459 1.00 90.81 84 ILE A CA 1
ATOM 640 C C . ILE A 1 84 ? -14.436 -0.530 -10.958 1.00 90.81 84 ILE A C 1
ATOM 642 O O . ILE A 1 84 ? -13.428 -0.843 -11.588 1.00 90.81 84 ILE A O 1
ATOM 646 N N . VAL A 1 85 ? -15.629 -0.397 -11.545 1.00 93.06 85 VAL A N 1
ATOM 647 C CA . VAL A 1 85 ? -15.850 -0.644 -12.978 1.00 93.06 85 VAL A CA 1
ATOM 648 C C . VAL A 1 85 ? -15.036 0.331 -13.833 1.00 93.06 85 VAL A C 1
ATOM 650 O O . VAL A 1 85 ? -14.340 -0.090 -14.758 1.00 93.06 85 VAL A O 1
ATOM 653 N N . LEU A 1 86 ? -15.056 1.625 -13.504 1.00 93.00 86 LEU A N 1
ATOM 654 C CA . LEU A 1 86 ? -14.250 2.636 -14.192 1.00 93.00 86 LEU A CA 1
ATOM 655 C C . LEU A 1 86 ? -12.748 2.364 -14.044 1.00 93.00 86 LEU A C 1
ATOM 657 O O . LEU A 1 86 ? -12.019 2.415 -15.036 1.00 93.00 86 LEU A O 1
ATOM 661 N N . GLY A 1 87 ? -12.294 2.019 -12.836 1.00 88.94 87 GLY A N 1
ATOM 662 C CA . GLY A 1 87 ? -10.904 1.651 -12.569 1.00 88.94 87 GLY A CA 1
ATOM 663 C C . GLY A 1 87 ? -10.458 0.425 -13.367 1.00 88.94 87 GLY A C 1
ATOM 664 O O . GLY A 1 87 ? -9.387 0.442 -13.973 1.00 88.94 87 GLY A O 1
ATOM 665 N N . TYR A 1 88 ? -11.304 -0.605 -13.451 1.00 89.06 88 TYR A N 1
ATOM 666 C CA . TYR A 1 88 ? -11.055 -1.796 -14.261 1.00 89.06 88 TYR A CA 1
ATOM 667 C C . TYR A 1 88 ? -10.885 -1.446 -15.743 1.00 89.06 88 TYR A C 1
ATOM 669 O O . TYR A 1 88 ? -9.890 -1.834 -16.354 1.00 89.06 88 TYR A O 1
ATOM 677 N N . PHE A 1 89 ? -1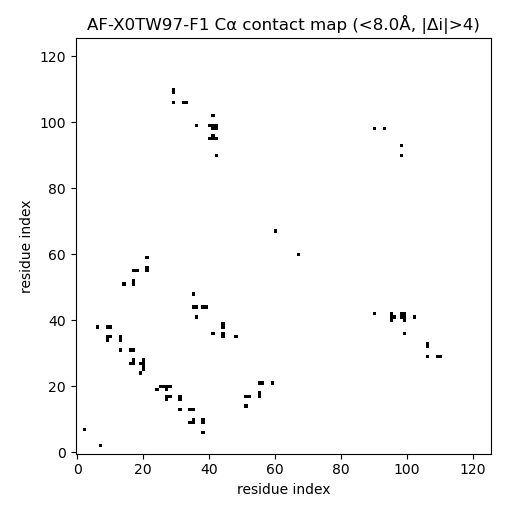1.799 -0.661 -16.323 1.00 90.44 89 PHE A N 1
ATOM 678 C CA . PHE A 1 89 ? -11.694 -0.253 -17.726 1.00 90.44 89 PHE A CA 1
ATOM 679 C C . PHE A 1 89 ? -10.475 0.632 -18.002 1.00 90.44 89 PHE A C 1
ATOM 681 O O . PHE A 1 89 ? -9.862 0.514 -19.067 1.00 90.44 89 PHE A O 1
ATOM 688 N N . ALA A 1 90 ? -10.103 1.504 -17.064 1.00 87.56 90 ALA A N 1
ATOM 689 C CA . ALA A 1 90 ? -8.883 2.296 -17.166 1.00 87.56 90 ALA A CA 1
ATOM 690 C C . ALA A 1 90 ? -7.639 1.391 -17.180 1.00 87.56 90 ALA A C 1
ATOM 692 O O . ALA A 1 90 ? -6.801 1.505 -18.075 1.00 87.56 90 ALA A O 1
ATOM 693 N N . LEU A 1 91 ? -7.556 0.431 -16.252 1.00 85.25 91 LEU A N 1
ATOM 694 C CA . LEU A 1 91 ? -6.449 -0.526 -16.161 1.00 85.25 91 LEU A CA 1
ATOM 695 C C . LEU A 1 91 ? -6.393 -1.480 -17.366 1.00 85.25 91 LEU A C 1
ATOM 697 O O . LEU A 1 91 ? -5.317 -1.913 -17.786 1.00 85.25 91 LEU A O 1
ATOM 701 N N . TRP A 1 92 ? -7.553 -1.806 -17.937 1.00 84.88 92 TRP A N 1
ATOM 702 C CA . TRP A 1 92 ? -7.665 -2.620 -19.142 1.00 84.88 92 TRP A CA 1
ATOM 703 C C . TRP A 1 92 ? -7.072 -1.911 -20.362 1.00 84.88 92 TRP A C 1
ATOM 705 O O . TRP A 1 92 ? -6.304 -2.522 -21.101 1.00 84.88 92 TRP A O 1
ATOM 715 N N . ARG A 1 93 ? -7.383 -0.621 -20.542 1.00 86.44 93 ARG A N 1
ATOM 716 C CA . ARG A 1 93 ? -6.930 0.188 -21.687 1.00 86.44 93 ARG A CA 1
ATOM 717 C C . ARG A 1 93 ? -5.460 0.612 -21.611 1.00 86.44 93 ARG A C 1
ATOM 719 O O . ARG A 1 93 ? -4.880 0.952 -22.638 1.00 86.44 93 ARG A O 1
ATOM 726 N N . LEU A 1 94 ? -4.856 0.621 -20.422 1.00 83.19 94 LEU A N 1
ATOM 727 C CA . LEU A 1 94 ? -3.470 1.050 -20.234 1.00 83.19 94 LEU A CA 1
ATOM 728 C C . LEU A 1 94 ? -2.469 -0.084 -20.538 1.00 83.19 94 LEU A C 1
ATOM 730 O O . LEU A 1 94 ? -2.602 -1.185 -19.990 1.00 83.19 94 LEU A O 1
ATOM 734 N N . PRO A 1 95 ? -1.428 0.171 -21.358 1.00 84.56 95 PRO A N 1
ATOM 735 C CA . PRO A 1 95 ? -0.330 -0.773 -21.536 1.00 84.56 95 PRO A CA 1
ATOM 736 C C . PRO A 1 95 ? 0.565 -0.815 -20.291 1.00 84.56 95 PRO A C 1
ATOM 738 O O . PRO A 1 95 ? 0.680 0.171 -19.557 1.00 84.56 95 PRO A O 1
ATOM 741 N N . SER A 1 96 ? 1.231 -1.953 -20.076 1.00 80.69 96 SER A N 1
ATOM 742 C CA . SER A 1 96 ? 2.021 -2.246 -18.870 1.00 80.69 96 SER A CA 1
ATOM 743 C C . SER A 1 96 ? 3.089 -1.191 -18.557 1.00 80.69 96 SER A C 1
ATOM 745 O O . SER A 1 96 ? 3.275 -0.850 -17.392 1.00 80.69 96 SER A O 1
ATOM 747 N N . GLU A 1 97 ? 3.739 -0.629 -19.579 1.00 83.94 97 GLU A N 1
ATOM 748 C CA . GLU A 1 97 ? 4.769 0.411 -19.428 1.00 83.94 97 GLU A CA 1
ATOM 749 C C . GLU A 1 97 ? 4.205 1.720 -18.868 1.00 83.94 97 GLU A C 1
ATOM 751 O O . GLU A 1 97 ? 4.748 2.281 -17.918 1.00 83.94 97 GLU A O 1
ATOM 756 N N . ARG A 1 98 ? 3.068 2.187 -19.408 1.00 86.19 98 ARG A N 1
ATOM 757 C CA . ARG A 1 98 ? 2.396 3.400 -18.913 1.00 86.19 98 ARG A CA 1
ATOM 758 C C . ARG A 1 98 ? 1.891 3.211 -17.491 1.00 86.19 98 ARG A C 1
ATOM 760 O O . ARG A 1 98 ? 1.964 4.142 -16.697 1.00 86.19 98 ARG A O 1
ATOM 767 N N . LEU A 1 99 ? 1.412 2.014 -17.159 1.00 85.44 99 LEU A N 1
ATOM 768 C CA . LEU A 1 99 ? 0.980 1.705 -15.801 1.00 85.44 99 LEU A CA 1
ATOM 769 C C . LEU A 1 99 ? 2.155 1.709 -14.813 1.00 85.44 99 LEU A C 1
ATOM 771 O O . LEU A 1 99 ? 2.023 2.265 -13.727 1.00 85.44 99 LEU A O 1
ATOM 775 N N . ALA A 1 100 ? 3.303 1.143 -15.193 1.00 84.88 100 ALA A N 1
ATOM 776 C CA . ALA A 1 100 ? 4.513 1.189 -14.376 1.00 84.88 100 ALA A CA 1
ATOM 777 C C . ALA A 1 100 ? 4.987 2.630 -14.143 1.00 84.88 100 ALA A C 1
ATOM 779 O O . ALA A 1 100 ? 5.278 2.999 -13.007 1.00 84.88 100 ALA A O 1
ATOM 780 N N . TRP A 1 101 ? 4.974 3.463 -15.187 1.00 89.12 101 TRP A N 1
ATOM 781 C CA . TRP A 1 101 ? 5.289 4.890 -15.078 1.00 89.12 101 TRP A CA 1
ATOM 782 C C . TRP A 1 101 ? 4.322 5.640 -14.154 1.00 89.12 101 TRP A C 1
ATOM 784 O O . TRP A 1 101 ? 4.758 6.399 -13.292 1.00 89.12 101 TRP A O 1
ATOM 794 N N . LEU A 1 102 ? 3.014 5.398 -14.286 1.00 89.06 102 LEU A N 1
ATOM 795 C CA . LEU A 1 102 ? 2.000 5.988 -13.408 1.00 89.06 102 LEU A CA 1
ATOM 796 C C . LEU A 1 102 ? 2.202 5.576 -11.945 1.00 89.06 102 LEU A C 1
ATOM 798 O O . LEU A 1 102 ? 2.148 6.430 -11.061 1.00 89.06 102 LEU A O 1
ATOM 802 N N . LEU A 1 103 ? 2.474 4.293 -11.682 1.00 88.69 103 LEU A N 1
ATOM 803 C CA . LEU A 1 103 ? 2.777 3.816 -10.332 1.00 88.69 103 LEU A CA 1
ATOM 804 C C . LEU A 1 103 ? 4.050 4.461 -9.778 1.00 88.69 103 LEU A C 1
ATOM 806 O O . LEU A 1 103 ? 4.046 4.892 -8.627 1.00 88.69 103 LEU A O 1
ATOM 810 N N . ALA A 1 104 ? 5.110 4.575 -10.582 1.00 87.94 104 ALA A N 1
ATOM 811 C CA . ALA A 1 104 ? 6.355 5.218 -10.173 1.00 87.94 104 ALA A CA 1
ATOM 812 C C . ALA A 1 104 ? 6.133 6.687 -9.780 1.00 87.94 104 ALA A C 1
ATOM 814 O O . ALA A 1 104 ? 6.558 7.103 -8.703 1.00 87.94 104 ALA A O 1
ATOM 815 N N . VAL A 1 105 ? 5.403 7.452 -10.599 1.00 92.69 105 VAL A N 1
ATOM 816 C CA . VAL A 1 105 ? 5.061 8.855 -10.306 1.00 92.69 105 VAL A CA 1
ATOM 817 C C . VAL A 1 105 ? 4.191 8.964 -9.056 1.00 92.69 105 VAL A C 1
ATOM 819 O O . VAL A 1 105 ? 4.435 9.832 -8.223 1.00 92.69 105 VAL A O 1
ATOM 822 N N . MET A 1 106 ? 3.208 8.076 -8.882 1.00 90.19 106 MET A N 1
ATOM 823 C CA . MET A 1 106 ? 2.338 8.075 -7.706 1.00 90.19 106 MET A CA 1
ATOM 824 C C . MET A 1 106 ? 3.120 7.783 -6.421 1.00 90.19 106 MET A C 1
ATOM 826 O O . MET A 1 106 ? 2.971 8.508 -5.439 1.00 90.19 106 MET A O 1
ATOM 830 N N . VAL A 1 107 ? 3.978 6.758 -6.422 1.00 89.75 107 VAL A N 1
ATOM 831 C CA . VAL A 1 107 ? 4.837 6.439 -5.272 1.00 89.75 107 VAL A CA 1
ATOM 832 C C . VAL A 1 107 ? 5.775 7.604 -4.974 1.00 89.75 107 VAL A C 1
ATOM 834 O O . VAL A 1 107 ? 5.848 8.034 -3.826 1.00 89.75 107 VAL A O 1
ATOM 837 N N . LEU A 1 108 ? 6.445 8.156 -5.990 1.00 91.25 108 LEU A N 1
ATOM 838 C CA . LEU A 1 108 ? 7.350 9.290 -5.816 1.00 91.25 108 LEU A CA 1
ATOM 839 C C . LEU A 1 108 ? 6.613 10.510 -5.247 1.00 91.25 108 LEU A C 1
ATOM 841 O O . LEU A 1 108 ? 7.087 11.126 -4.296 1.00 91.25 108 LEU A O 1
ATOM 845 N N . GLY A 1 109 ? 5.422 10.815 -5.765 1.00 93.44 109 GLY A N 1
ATOM 846 C CA . GLY A 1 109 ? 4.569 11.890 -5.265 1.00 93.44 109 GLY A CA 1
ATOM 847 C C . GLY A 1 109 ? 4.162 11.685 -3.806 1.00 93.44 109 GLY A C 1
ATOM 848 O O . GLY A 1 109 ? 4.236 12.623 -3.014 1.00 93.44 109 GLY A O 1
ATOM 849 N N . LEU A 1 110 ? 3.804 10.458 -3.413 1.00 89.44 110 LEU A N 1
ATOM 850 C CA . LEU A 1 110 ? 3.493 10.137 -2.018 1.00 89.44 110 LEU A CA 1
ATOM 851 C C . LEU A 1 110 ? 4.722 10.248 -1.105 1.00 89.44 110 LEU A C 1
ATOM 853 O O . LEU A 1 110 ? 4.586 10.717 0.024 1.00 89.44 110 LEU A O 1
ATOM 857 N N . VAL A 1 111 ? 5.911 9.854 -1.571 1.00 90.00 111 VAL A N 1
ATOM 858 C CA . VAL A 1 111 ? 7.169 10.029 -0.826 1.00 90.00 111 VAL A CA 1
ATOM 859 C C . VAL A 1 111 ? 7.462 11.513 -0.619 1.00 90.00 111 VAL A C 1
ATOM 861 O O . VAL A 1 111 ? 7.699 11.930 0.513 1.00 90.00 111 VAL A O 1
ATOM 864 N N . VAL A 1 112 ? 7.374 12.328 -1.675 1.00 92.00 112 VAL A N 1
ATOM 865 C CA . VAL A 1 112 ? 7.549 13.785 -1.581 1.00 92.00 112 VAL A CA 1
ATOM 866 C C . VAL A 1 112 ? 6.533 14.382 -0.611 1.00 92.00 112 VAL A C 1
ATOM 868 O O . VAL A 1 112 ? 6.919 15.115 0.296 1.00 92.00 112 VAL A O 1
ATOM 871 N N . LEU A 1 113 ? 5.254 14.020 -0.735 1.00 90.19 113 LEU A N 1
ATOM 872 C CA . LEU A 1 113 ? 4.199 14.492 0.159 1.00 90.19 113 LEU A CA 1
ATOM 873 C C . LEU A 1 113 ? 4.482 14.110 1.617 1.00 90.19 113 LEU A C 1
ATOM 875 O O . LEU A 1 113 ? 4.336 14.946 2.504 1.00 90.19 113 LEU A O 1
ATOM 879 N N . ARG A 1 114 ? 4.923 12.874 1.884 1.00 87.12 114 ARG A N 1
ATOM 880 C CA . ARG A 1 114 ? 5.311 12.441 3.234 1.00 87.12 114 ARG A CA 1
ATOM 881 C C . ARG A 1 114 ? 6.476 13.252 3.786 1.00 87.12 114 ARG A C 1
ATOM 883 O O . ARG A 1 114 ? 6.403 13.658 4.939 1.00 87.12 114 ARG A O 1
ATOM 890 N N . VAL A 1 115 ? 7.513 13.505 2.989 1.00 88.62 115 VAL A N 1
ATOM 891 C CA . VAL A 1 115 ? 8.673 14.307 3.411 1.00 88.62 115 VAL A CA 1
ATOM 892 C C . VAL A 1 115 ? 8.263 15.752 3.691 1.00 88.62 115 VAL A C 1
ATOM 894 O O . VAL A 1 115 ? 8.670 16.320 4.701 1.00 88.62 115 VAL A O 1
ATOM 897 N N . VAL A 1 116 ? 7.425 16.343 2.837 1.00 90.62 116 VAL A N 1
ATOM 898 C CA . VAL A 1 116 ? 6.911 17.705 3.034 1.00 90.62 116 VAL A CA 1
ATOM 899 C C . VAL A 1 116 ? 6.050 17.784 4.292 1.00 90.62 116 VAL A C 1
ATOM 901 O O . VAL A 1 116 ? 6.256 18.682 5.100 1.00 90.62 116 VAL A O 1
ATOM 904 N N . MET A 1 117 ? 5.132 16.835 4.503 1.00 85.00 117 MET A N 1
ATOM 905 C CA . MET A 1 117 ? 4.304 16.796 5.713 1.00 85.00 117 MET A CA 1
ATOM 906 C C . MET A 1 117 ? 5.134 16.564 6.978 1.00 85.00 117 MET A C 1
ATOM 908 O O . MET A 1 117 ? 4.843 17.182 7.996 1.00 85.00 117 MET A O 1
ATOM 912 N N . ALA A 1 118 ? 6.178 15.732 6.921 1.00 84.00 118 ALA A N 1
ATOM 913 C CA . ALA A 1 118 ? 7.089 15.536 8.048 1.00 84.00 118 ALA A CA 1
ATOM 914 C C . ALA A 1 118 ? 7.792 16.849 8.430 1.00 84.00 118 ALA A C 1
ATOM 916 O O . ALA A 1 118 ? 7.778 17.242 9.590 1.00 84.00 118 ALA A O 1
ATOM 917 N N . ARG A 1 119 ? 8.305 17.586 7.436 1.00 82.88 119 ARG A N 1
ATOM 918 C CA . ARG A 1 119 ? 8.935 18.901 7.649 1.00 82.88 119 ARG A CA 1
ATOM 919 C C . ARG A 1 119 ? 7.948 19.993 8.072 1.00 82.88 119 ARG A C 1
ATOM 921 O O . ARG A 1 119 ? 8.328 20.930 8.764 1.00 82.88 119 ARG A O 1
ATOM 928 N N . ALA A 1 120 ? 6.695 19.915 7.627 1.00 78.25 120 ALA A N 1
ATOM 929 C CA . ALA A 1 120 ? 5.649 20.853 8.029 1.00 78.25 120 ALA A CA 1
ATOM 930 C C . ALA A 1 120 ? 5.188 20.608 9.475 1.00 78.25 120 ALA A C 1
ATOM 932 O O . ALA A 1 120 ? 4.882 21.571 10.170 1.00 78.25 120 ALA A O 1
ATOM 933 N N . GLY A 1 121 ? 5.191 19.350 9.933 1.00 65.50 121 GLY A N 1
ATOM 934 C CA . GLY A 1 121 ? 4.945 18.991 11.332 1.00 65.50 121 GLY A CA 1
ATOM 935 C C . GLY A 1 121 ? 6.000 19.570 12.277 1.00 65.50 121 GLY A C 1
ATOM 936 O O . GLY A 1 121 ? 5.640 20.178 13.277 1.00 65.50 121 GLY A O 1
ATOM 937 N N . GLU A 1 122 ? 7.282 19.508 11.900 1.00 59.16 122 GLU A N 1
ATOM 938 C CA . GLU A 1 122 ? 8.384 20.113 12.674 1.00 59.16 122 GLU A CA 1
ATOM 939 C C . GLU A 1 122 ? 8.273 21.644 12.816 1.00 59.16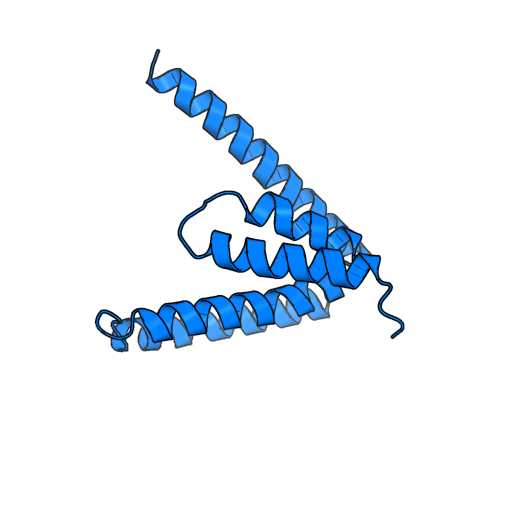 122 GLU A C 1
ATOM 941 O O . GLU A 1 122 ? 8.788 22.211 13.772 1.00 59.16 122 GLU A O 1
ATOM 946 N N . ARG A 1 123 ? 7.589 22.335 11.893 1.00 54.25 123 ARG A N 1
ATOM 947 C CA . ARG A 1 123 ? 7.388 23.797 11.943 1.00 54.25 123 ARG A CA 1
ATOM 948 C C . ARG A 1 123 ? 6.243 24.255 12.848 1.00 54.25 123 ARG A C 1
ATOM 950 O O . ARG A 1 123 ? 6.118 25.455 13.056 1.00 54.25 123 ARG A O 1
ATOM 957 N N . ILE A 1 124 ? 5.383 23.348 13.309 1.00 57.25 124 ILE A N 1
ATOM 958 C CA . ILE A 1 124 ? 4.249 23.676 14.193 1.00 57.25 124 ILE A CA 1
ATOM 959 C C . ILE A 1 124 ? 4.637 23.491 15.672 1.00 57.25 124 ILE A C 1
ATOM 961 O O . ILE A 1 124 ? 4.012 24.083 16.546 1.00 57.25 124 ILE A O 1
ATOM 965 N N . GLU A 1 125 ? 5.685 22.709 15.948 1.00 50.94 125 GLU A N 1
ATOM 966 C CA . GLU A 1 125 ? 6.208 22.451 17.299 1.00 50.94 125 GLU A CA 1
ATOM 967 C C . GLU A 1 125 ? 7.401 23.353 17.694 1.00 50.94 125 GLU A C 1
ATOM 969 O O . GLU A 1 125 ? 7.893 23.237 18.816 1.00 50.94 125 GLU A O 1
ATOM 974 N N . ALA A 1 126 ? 7.855 24.249 16.804 1.00 46.22 126 ALA A N 1
ATOM 975 C CA . ALA A 1 126 ? 8.952 25.207 17.018 1.00 46.22 126 ALA A CA 1
ATOM 976 C C . ALA A 1 126 ? 8.441 26.652 17.091 1.00 46.22 126 ALA A C 1
ATOM 978 O O . ALA A 1 126 ? 8.973 27.417 17.928 1.00 46.22 126 ALA A O 1
#

Organism: NCBI:txid412755